Protein AF-A0A6L7PE80-F1 (afdb_monomer_lite)

pLDDT: mean 91.9, std 11.23, range [42.62, 98.38]

Sequence (44 aa):
LDRGVMLPPSQFEAWFVSLAHNEALIDRTVEAVGEALEASAGGD

Structure (mmCIF, N/CA/C/O backbone):
data_AF-A0A6L7PE80-F1
#
_entry.id   AF-A0A6L7PE80-F1
#
loop_
_atom_site.group_PDB
_atom_site.id
_atom_site.type_symbol
_atom_site.label_atom_id
_atom_site.label_alt_id
_atom_site.label_comp_id
_atom_site.label_asym_id
_atom_site.label_entity_id
_atom_site.label_seq_id
_atom_site.pdbx_PDB_ins_code
_atom_site.Cartn_x
_atom_site.Cartn_y
_atom_site.Cartn_z
_atom_site.occupancy
_atom_site.B_iso_or_equiv
_atom_site.auth_seq_id
_atom_site.auth_comp_id
_atom_site.auth_asym_id
_atom_site.auth_atom_id
_atom_site.pdbx_PDB_model_num
ATOM 1 N N . LEU A 1 1 ? -10.737 -4.525 1.740 1.00 73.38 1 LEU A N 1
ATOM 2 C CA . LEU A 1 1 ? -9.874 -5.113 0.676 1.00 73.38 1 LEU A CA 1
ATOM 3 C C . LEU A 1 1 ? -10.547 -5.077 -0.697 1.00 73.38 1 LEU A C 1
ATOM 5 O O . LEU A 1 1 ? -9.919 -5.389 -1.699 1.00 73.38 1 LEU A O 1
ATOM 9 N N . ASP A 1 2 ? -11.801 -4.643 -0.763 1.00 87.06 2 ASP A N 1
ATOM 10 C CA . ASP A 1 2 ? -12.696 -4.788 -1.917 1.00 87.06 2 ASP A CA 1
ATOM 11 C C . ASP A 1 2 ? -12.270 -3.969 -3.146 1.00 87.06 2 ASP A C 1
ATOM 13 O O . ASP A 1 2 ? -12.734 -4.221 -4.250 1.00 87.06 2 ASP A O 1
ATOM 17 N N . ARG A 1 3 ? -11.334 -3.029 -2.963 1.00 91.38 3 ARG A N 1
ATOM 18 C CA . ARG A 1 3 ? -10.740 -2.192 -4.019 1.00 91.38 3 ARG A CA 1
ATOM 19 C C . ARG A 1 3 ? -9.434 -2.760 -4.594 1.00 91.38 3 ARG A C 1
ATOM 21 O O . ARG A 1 3 ? -8.767 -2.099 -5.377 1.00 91.38 3 ARG A O 1
ATOM 28 N N . GLY A 1 4 ? -9.034 -3.970 -4.193 1.00 93.94 4 GLY A N 1
ATOM 29 C CA . GLY A 1 4 ? -7.873 -4.665 -4.767 1.00 93.94 4 GLY A CA 1
ATOM 30 C C . GLY A 1 4 ? -6.498 -4.134 -4.342 1.00 93.94 4 GLY A C 1
ATOM 31 O O . GLY A 1 4 ? -5.491 -4.578 -4.884 1.00 93.94 4 GLY A O 1
ATOM 32 N N . VAL A 1 5 ? -6.440 -3.231 -3.360 1.00 95.19 5 VAL A N 1
ATOM 33 C CA . VAL A 1 5 ? -5.203 -2.715 -2.755 1.00 95.19 5 VAL A CA 1
ATOM 34 C C . VAL A 1 5 ? -5.096 -3.225 -1.319 1.00 95.19 5 VA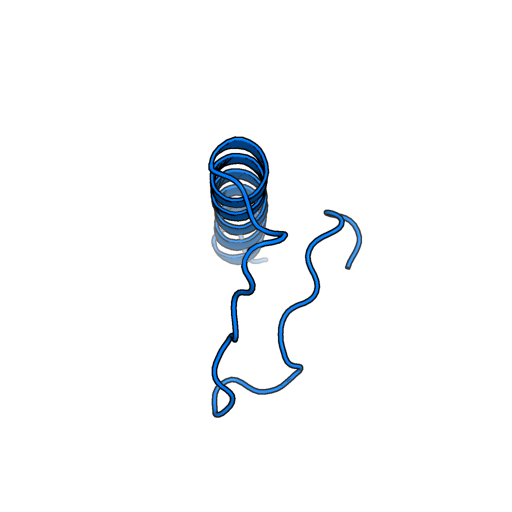L A C 1
ATOM 36 O O . VAL A 1 5 ? -6.019 -3.051 -0.518 1.00 95.19 5 VAL A O 1
ATOM 39 N N . MET A 1 6 ? -3.976 -3.869 -0.990 1.00 93.00 6 MET A N 1
ATOM 40 C CA . MET A 1 6 ? -3.689 -4.365 0.356 1.00 93.00 6 MET A CA 1
ATOM 41 C C . MET A 1 6 ? -2.748 -3.399 1.077 1.00 93.00 6 MET A C 1
ATOM 43 O O . MET A 1 6 ? -1.594 -3.238 0.692 1.00 93.00 6 MET A O 1
ATOM 47 N N . LEU A 1 7 ? -3.273 -2.754 2.118 1.00 91.31 7 LEU A N 1
ATOM 48 C CA . LEU A 1 7 ? -2.503 -1.970 3.079 1.00 91.31 7 LEU A CA 1
ATOM 49 C C . LEU A 1 7 ? -1.917 -2.917 4.144 1.00 91.31 7 LEU A C 1
ATOM 51 O O . LEU A 1 7 ? -2.610 -3.859 4.545 1.00 91.31 7 LEU A O 1
ATOM 55 N N . PRO A 1 8 ? -0.709 -2.648 4.670 1.00 93.94 8 PRO A N 1
ATOM 56 C CA . PRO A 1 8 ? -0.280 -3.180 5.951 1.00 93.94 8 PRO A CA 1
ATOM 57 C C . PRO A 1 8 ? -1.357 -2.905 7.013 1.00 93.94 8 PRO A C 1
ATOM 59 O O . PRO A 1 8 ? -1.915 -1.803 7.049 1.00 93.94 8 PRO A O 1
ATOM 62 N N . PRO A 1 9 ? -1.696 -3.887 7.864 1.00 94.06 9 PRO A N 1
ATOM 63 C CA . PRO A 1 9 ? -2.824 -3.798 8.789 1.00 94.06 9 PRO A CA 1
ATOM 64 C C . PRO A 1 9 ? -2.560 -2.902 10.015 1.00 94.06 9 PRO A C 1
ATOM 66 O O . PRO A 1 9 ? -3.314 -2.954 10.987 1.00 94.06 9 PRO A O 1
ATOM 69 N N . SER A 1 10 ? -1.505 -2.085 9.997 1.00 96.25 10 SER A N 1
ATOM 70 C CA . SER A 1 10 ? -1.143 -1.163 11.068 1.00 96.25 10 SER A CA 1
ATOM 71 C C . SER A 1 10 ? -0.714 0.195 10.519 1.00 96.25 10 SER A C 1
ATOM 73 O O . SER A 1 10 ? 0.079 0.290 9.588 1.00 96.25 10 SER A O 1
ATOM 75 N N . GLN A 1 11 ? -1.161 1.267 11.177 1.00 95.75 11 GLN A N 1
ATOM 76 C CA . GLN A 1 11 ? -0.726 2.640 10.881 1.00 95.75 11 GLN A CA 1
ATOM 77 C C . GLN A 1 11 ? 0.773 2.881 11.140 1.00 95.75 11 GLN A C 1
ATOM 79 O O . GLN A 1 11 ? 1.318 3.895 10.719 1.00 95.75 11 GLN A O 1
ATOM 84 N N . PHE A 1 12 ? 1.429 1.974 11.871 1.00 97.50 12 PHE A N 1
ATOM 85 C CA . PHE A 1 12 ? 2.851 2.061 12.209 1.00 97.50 12 PHE A CA 1
ATOM 86 C C . PHE A 1 12 ? 3.748 1.309 11.215 1.00 97.50 12 PHE A C 1
ATOM 88 O O . PHE A 1 12 ? 4.961 1.248 11.413 1.00 97.50 12 PHE A O 1
ATOM 95 N N . GLU A 1 13 ? 3.169 0.716 10.170 1.00 97.81 13 GLU A N 1
ATOM 96 C CA . GLU A 1 13 ? 3.893 -0.026 9.142 1.00 97.81 13 GLU A CA 1
ATOM 97 C C . GLU A 1 13 ? 4.060 0.804 7.865 1.00 97.81 13 GLU A C 1
ATOM 99 O O . GLU A 1 13 ? 3.187 1.573 7.467 1.00 97.81 13 GLU A O 1
ATOM 104 N N . ALA A 1 14 ? 5.204 0.625 7.204 1.00 97.00 14 ALA A N 1
ATOM 105 C CA . ALA A 1 14 ? 5.501 1.259 5.927 1.00 97.00 14 ALA A CA 1
ATOM 106 C C . ALA A 1 14 ? 5.070 0.383 4.743 1.00 97.00 14 ALA A C 1
ATOM 108 O O . ALA A 1 14 ? 4.944 -0.837 4.844 1.00 97.00 14 ALA A O 1
ATOM 109 N N . TRP A 1 15 ? 4.910 1.027 3.590 1.00 95.44 15 TRP A N 1
ATOM 110 C CA . TRP A 1 15 ? 4.711 0.367 2.306 1.00 95.44 15 TRP A CA 1
ATOM 111 C C . TRP A 1 15 ? 6.041 0.155 1.597 1.00 95.44 15 TRP A C 1
ATOM 113 O O . TRP A 1 15 ? 6.894 1.042 1.587 1.00 95.44 15 TRP A O 1
ATOM 123 N N . PHE A 1 16 ? 6.184 -0.990 0.937 1.00 94.75 16 PHE A N 1
ATOM 124 C CA . PHE A 1 16 ? 7.342 -1.285 0.104 1.00 94.75 16 PHE A CA 1
ATOM 125 C C . PHE A 1 16 ? 6.901 -1.525 -1.332 1.00 94.75 16 PHE A C 1
ATOM 127 O O . PHE A 1 16 ? 6.081 -2.399 -1.606 1.00 94.75 16 PHE A O 1
ATOM 134 N N . VAL A 1 17 ? 7.478 -0.756 -2.249 1.00 95.69 17 VAL A N 1
ATOM 135 C CA . VAL A 1 17 ? 7.297 -0.940 -3.690 1.00 95.69 17 VAL A CA 1
ATOM 136 C C . VAL A 1 17 ? 8.407 -1.819 -4.261 1.00 95.69 17 VAL A C 1
ATOM 138 O O . VAL A 1 17 ? 9.473 -1.993 -3.671 1.00 95.69 17 VAL A O 1
ATOM 141 N N . SER A 1 18 ? 8.156 -2.372 -5.440 1.00 97.62 18 SER A N 1
ATOM 142 C CA . SER A 1 18 ? 9.114 -3.174 -6.204 1.00 97.62 18 SER A CA 1
ATOM 143 C C . SER A 1 18 ? 9.114 -2.734 -7.664 1.00 97.62 18 SER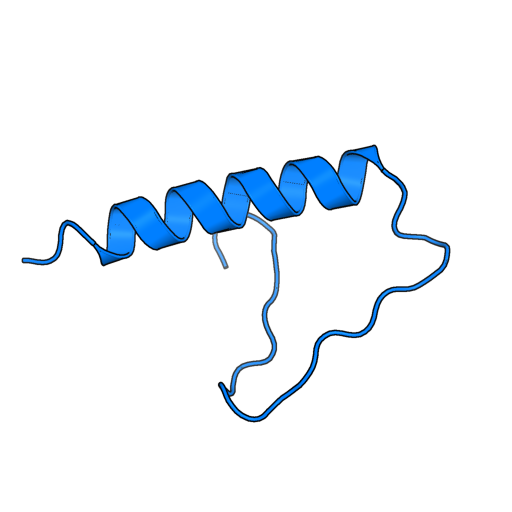 A C 1
ATOM 145 O O . SER A 1 18 ? 8.201 -2.037 -8.094 1.00 97.62 18 SER A O 1
ATOM 147 N N . LEU A 1 19 ? 10.077 -3.211 -8.458 1.00 97.94 19 LEU A N 1
ATOM 148 C CA . LEU A 1 19 ? 10.129 -2.936 -9.902 1.00 97.94 19 LEU A CA 1
ATOM 149 C C . LEU A 1 19 ? 8.913 -3.467 -10.685 1.00 97.94 19 LEU A C 1
ATOM 151 O O . LEU A 1 19 ? 8.721 -3.089 -11.835 1.00 97.94 19 LEU A O 1
ATOM 155 N N . ALA A 1 20 ? 8.091 -4.332 -10.083 1.00 97.81 20 ALA A N 1
ATOM 156 C CA . ALA A 1 20 ? 6.829 -4.764 -10.679 1.00 97.81 20 ALA A CA 1
ATOM 157 C C . ALA A 1 20 ? 5.741 -3.673 -10.628 1.00 97.81 20 ALA A C 1
ATOM 159 O O . ALA A 1 20 ? 4.779 -3.747 -11.389 1.00 97.81 20 ALA A O 1
ATOM 160 N N . HIS A 1 21 ? 5.882 -2.670 -9.755 1.00 97.62 21 HIS A N 1
ATOM 161 C CA . HIS A 1 21 ? 4.954 -1.548 -9.644 1.00 97.62 21 HIS A CA 1
ATOM 162 C C . HIS A 1 21 ? 5.309 -0.497 -10.696 1.00 97.62 21 HIS A C 1
ATOM 164 O O . HIS A 1 21 ? 6.192 0.335 -10.498 1.00 97.62 21 HIS A O 1
ATOM 170 N N . ASN A 1 22 ? 4.642 -0.580 -11.843 1.00 98.00 22 ASN A N 1
ATOM 171 C CA . ASN A 1 22 ? 4.736 0.426 -12.893 1.00 98.00 22 ASN A CA 1
ATOM 172 C C . ASN A 1 22 ? 3.785 1.605 -12.619 1.00 98.00 22 ASN A C 1
ATOM 174 O O . ASN A 1 22 ? 2.948 1.547 -11.722 1.00 98.00 22 ASN A O 1
ATOM 178 N N . GLU A 1 23 ? 3.907 2.663 -13.418 1.00 98.38 23 GLU A N 1
ATOM 179 C CA . GLU A 1 23 ? 3.127 3.900 -13.278 1.00 98.38 23 GLU A CA 1
ATOM 180 C C . GLU A 1 23 ? 1.614 3.643 -13.240 1.00 98.38 23 GLU A C 1
ATOM 182 O O . GLU A 1 23 ? 0.947 4.057 -12.301 1.00 98.38 23 GLU A O 1
ATOM 187 N N . ALA A 1 24 ? 1.098 2.817 -14.154 1.00 98.06 24 ALA A N 1
ATOM 188 C CA . ALA A 1 24 ? -0.321 2.468 -14.184 1.00 98.06 24 ALA A CA 1
ATOM 189 C C . ALA A 1 24 ? -0.811 1.790 -12.889 1.00 98.06 24 ALA A C 1
ATOM 191 O O . ALA A 1 24 ? -1.950 1.997 -12.473 1.00 98.06 24 ALA A O 1
ATOM 192 N N . LEU A 1 25 ? 0.015 0.962 -12.241 1.00 97.50 25 LEU A N 1
ATOM 193 C CA . LEU A 1 25 ? -0.339 0.361 -10.951 1.00 97.50 25 LEU A CA 1
ATOM 194 C C . LEU A 1 25 ? -0.310 1.385 -9.813 1.00 97.50 25 LEU A C 1
ATOM 196 O O . LEU A 1 25 ? -1.144 1.299 -8.909 1.00 97.50 25 LEU A O 1
ATOM 200 N N . ILE A 1 26 ? 0.615 2.345 -9.855 1.00 97.62 26 ILE A N 1
ATOM 201 C CA . ILE A 1 26 ? 0.655 3.446 -8.887 1.00 97.62 26 ILE A CA 1
ATOM 202 C C . ILE A 1 26 ? -0.599 4.311 -9.027 1.00 97.62 26 ILE A C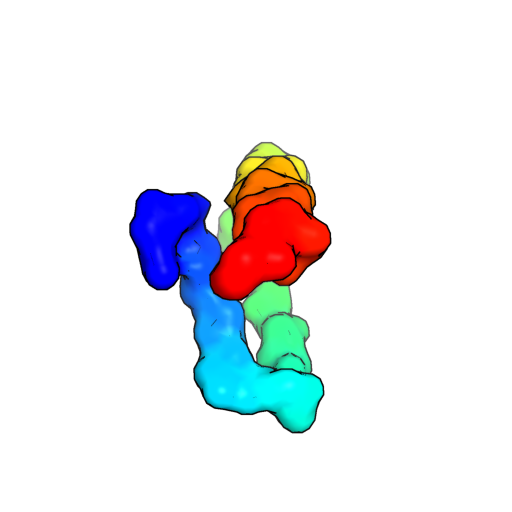 1
ATOM 204 O O . ILE A 1 26 ? -1.273 4.540 -8.023 1.00 97.62 26 ILE A O 1
ATOM 208 N N . ASP A 1 27 ? -0.975 4.688 -10.248 1.00 98.25 27 ASP A N 1
ATOM 209 C CA . ASP A 1 27 ? -2.160 5.514 -10.507 1.00 98.25 27 ASP A CA 1
ATOM 210 C C . ASP A 1 27 ? -3.439 4.844 -9.991 1.00 98.25 27 ASP A C 1
ATOM 212 O O . ASP A 1 27 ? -4.176 5.432 -9.198 1.00 98.25 27 ASP A O 1
ATOM 216 N N . ARG A 1 28 ? -3.648 3.559 -10.317 1.00 97.31 28 ARG A N 1
ATOM 217 C CA . ARG A 1 28 ? -4.797 2.791 -9.796 1.00 97.31 28 ARG A CA 1
ATOM 218 C C . ARG A 1 28 ? -4.808 2.696 -8.272 1.00 97.31 28 ARG A C 1
ATOM 220 O O . ARG A 1 28 ? -5.871 2.640 -7.658 1.00 97.31 28 ARG A O 1
ATOM 227 N N . THR A 1 29 ? -3.631 2.650 -7.651 1.00 97.00 29 THR A N 1
ATOM 228 C CA . THR A 1 29 ? -3.519 2.616 -6.191 1.00 97.00 29 THR A CA 1
ATOM 229 C C . THR A 1 29 ? -3.934 3.951 -5.575 1.00 97.00 29 THR A C 1
ATOM 231 O O . THR A 1 29 ? -4.644 3.958 -4.571 1.00 97.00 29 THR A O 1
ATOM 234 N N . VAL A 1 30 ? -3.544 5.074 -6.186 1.00 97.06 30 VAL A N 1
ATOM 235 C CA . VAL A 1 30 ? -3.947 6.421 -5.749 1.00 97.06 30 VAL A CA 1
ATOM 236 C C . VAL A 1 30 ? -5.461 6.605 -5.876 1.00 97.06 30 VAL A C 1
ATOM 238 O O . VAL A 1 30 ? -6.089 7.066 -4.923 1.00 97.06 30 VAL A O 1
ATOM 241 N N . GLU A 1 31 ? -6.055 6.184 -6.996 1.00 97.38 31 GLU A N 1
ATOM 242 C CA . GLU A 1 31 ? -7.511 6.212 -7.207 1.00 97.38 31 GLU A CA 1
ATOM 243 C C . GLU A 1 31 ? -8.253 5.430 -6.111 1.00 97.38 31 GLU A C 1
ATOM 245 O O . GLU A 1 31 ? -9.125 5.974 -5.431 1.00 97.38 31 GLU A O 1
ATOM 250 N N . ALA A 1 32 ? -7.842 4.182 -5.859 1.00 96.88 32 ALA A N 1
ATOM 251 C CA . ALA A 1 32 ? -8.458 3.331 -4.843 1.00 96.88 32 ALA A CA 1
ATOM 252 C C . ALA A 1 32 ? -8.345 3.910 -3.420 1.00 96.88 32 ALA A C 1
ATOM 254 O O . ALA A 1 32 ? -9.259 3.738 -2.607 1.00 96.88 32 ALA A O 1
ATOM 255 N N . VAL A 1 33 ? -7.234 4.585 -3.100 1.00 94.62 33 VAL A N 1
ATOM 256 C CA . VAL A 1 33 ? -7.068 5.283 -1.815 1.00 94.62 33 VAL A CA 1
ATOM 257 C C . VAL A 1 33 ? -7.994 6.495 -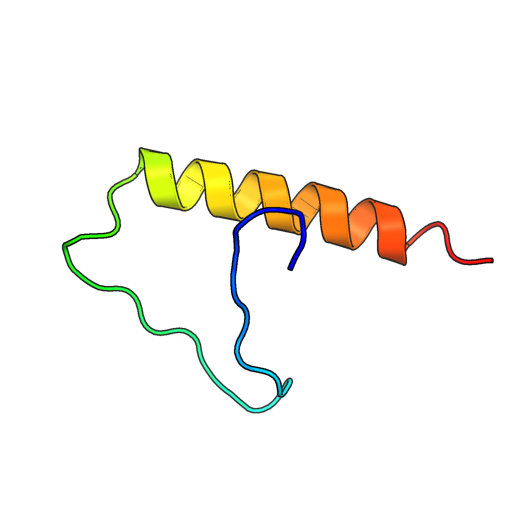1.733 1.00 94.62 33 VAL A C 1
ATOM 259 O O . VAL A 1 33 ? -8.625 6.683 -0.694 1.00 94.62 33 VAL A O 1
ATOM 262 N N . GLY A 1 34 ? -8.120 7.280 -2.807 1.00 94.75 34 GLY A N 1
ATOM 263 C CA . GLY A 1 34 ? -9.046 8.413 -2.875 1.00 94.75 34 GLY A CA 1
ATOM 264 C C . GLY A 1 34 ? -10.484 7.994 -2.568 1.00 94.75 34 GLY A C 1
ATOM 265 O O . GLY A 1 34 ? -11.090 8.508 -1.630 1.00 94.75 34 GLY A O 1
ATOM 266 N N . GLU A 1 35 ? -10.983 6.970 -3.261 1.00 94.44 35 GLU A N 1
ATOM 267 C CA . GLU A 1 35 ? -12.324 6.416 -3.028 1.00 94.44 35 GLU A CA 1
ATOM 268 C C . GLU A 1 35 ? -12.520 5.898 -1.593 1.00 94.44 35 GLU A C 1
ATOM 270 O O . GLU A 1 35 ? -13.610 5.991 -1.021 1.00 94.44 35 GLU A O 1
ATOM 275 N N . ALA A 1 36 ? -11.481 5.299 -1.002 1.00 93.44 36 ALA A N 1
ATOM 276 C CA . ALA A 1 36 ? -11.539 4.806 0.371 1.00 93.44 36 ALA A CA 1
ATOM 277 C C . ALA A 1 36 ? -11.579 5.955 1.391 1.00 93.44 36 ALA A C 1
ATOM 279 O O . ALA A 1 36 ? -12.311 5.866 2.380 1.00 93.44 36 ALA A O 1
ATOM 280 N N . LEU A 1 37 ? -10.820 7.030 1.153 1.00 92.94 37 LEU A N 1
ATOM 281 C CA . LEU A 1 37 ? -10.820 8.226 1.995 1.00 92.94 37 LEU A CA 1
ATOM 282 C C . LEU A 1 37 ? -12.154 8.968 1.915 1.00 92.94 37 LEU A C 1
ATOM 284 O O . LEU A 1 37 ? -12.688 9.331 2.958 1.00 92.94 37 LEU A O 1
ATOM 288 N N . GLU A 1 38 ? -12.726 9.132 0.721 1.00 94.00 38 GLU A N 1
ATOM 289 C CA . GLU A 1 38 ? -14.053 9.738 0.543 1.00 94.00 38 GLU A CA 1
ATOM 290 C C . GLU A 1 38 ? -15.133 8.958 1.300 1.00 94.00 38 GLU A C 1
ATOM 292 O O . GLU A 1 38 ? -15.900 9.541 2.069 1.00 94.00 38 GLU A O 1
ATOM 297 N N . ALA A 1 39 ? -15.139 7.628 1.165 1.00 92.69 39 ALA A N 1
ATOM 298 C CA . ALA A 1 39 ? -16.062 6.766 1.900 1.00 92.69 39 ALA A CA 1
ATOM 299 C C . ALA A 1 39 ? -15.866 6.849 3.426 1.00 92.69 39 ALA A C 1
ATOM 301 O O . ALA A 1 39 ? -16.828 6.709 4.173 1.00 92.69 39 ALA A O 1
ATOM 302 N N . SER A 1 40 ? -14.635 7.086 3.889 1.00 88.50 40 SER A N 1
ATOM 303 C CA . SER A 1 40 ? -14.322 7.232 5.318 1.00 88.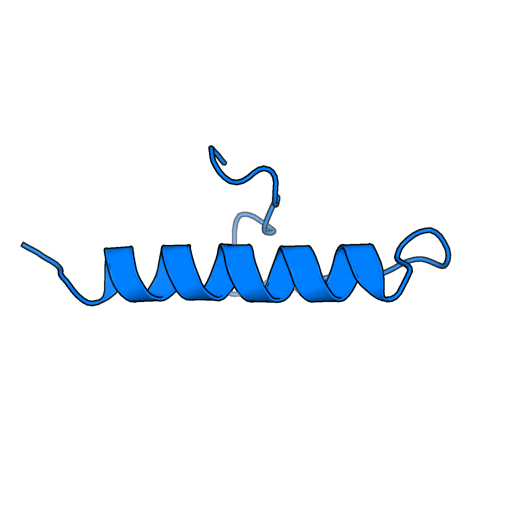50 40 SER A CA 1
ATOM 304 C C . SER A 1 40 ? -14.653 8.629 5.858 1.00 88.50 40 SER A C 1
ATOM 306 O O . SER A 1 40 ? -14.910 8.781 7.050 1.00 88.50 40 SER A O 1
ATOM 308 N N . ALA A 1 41 ? -14.633 9.654 5.000 1.00 85.50 41 ALA A N 1
ATOM 309 C CA . ALA A 1 41 ? -14.927 11.042 5.353 1.00 85.50 41 ALA A CA 1
ATOM 310 C C . ALA A 1 41 ? -16.435 11.326 5.447 1.00 85.50 41 ALA A C 1
ATOM 312 O O . ALA A 1 41 ? -16.840 12.228 6.177 1.00 85.50 41 ALA A O 1
ATOM 313 N N . GLY A 1 42 ? -17.265 10.553 4.741 1.00 67.50 42 GLY A N 1
ATOM 314 C CA . GLY A 1 42 ? -18.729 10.623 4.799 1.00 67.50 42 GLY A CA 1
ATOM 315 C C . GLY A 1 42 ? -19.363 9.863 5.969 1.00 67.50 42 GLY A C 1
ATOM 316 O O . GLY A 1 42 ? -20.488 9.401 5.823 1.00 67.50 42 GLY A O 1
ATOM 317 N N . GLY A 1 43 ? -18.642 9.680 7.079 1.00 54.53 43 GLY A N 1
ATOM 318 C CA . GLY A 1 43 ? -19.074 8.842 8.198 1.00 54.53 43 GLY A CA 1
ATOM 319 C C . GLY A 1 43 ? -20.378 9.304 8.856 1.00 54.53 43 GLY A C 1
ATOM 320 O O . GLY A 1 43 ? -20.402 10.353 9.502 1.00 54.53 43 GLY A O 1
ATOM 321 N N . ASP A 1 44 ? -21.414 8.474 8.717 1.00 42.62 44 ASP A N 1
ATOM 322 C CA . ASP A 1 44 ? -22.324 8.119 9.814 1.00 42.62 44 ASP A CA 1
ATOM 323 C C . ASP A 1 44 ? -21.619 7.142 10.777 1.00 42.62 44 ASP A C 1
ATOM 325 O O . ASP A 1 44 ? -20.900 6.237 10.283 1.00 42.62 44 ASP A O 1
#

Radius of gyration: 11.96 Å; chains: 1; bound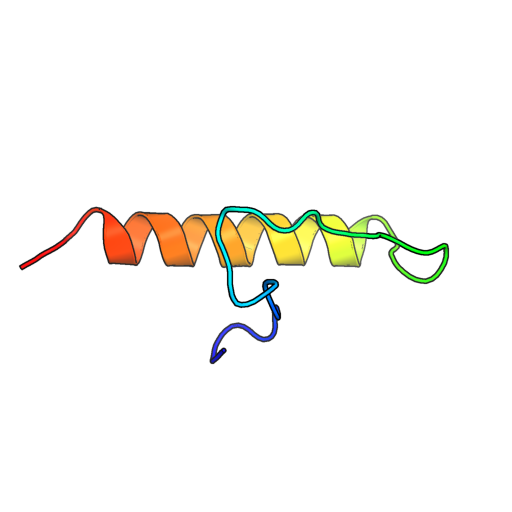ing box: 32×16×26 Å

Foldseek 3Di:
DVLPDDDDPDPPDDDDDDPVCDPVNVVSVVVSVVVVVVVVVPDD

Secondary structure (DSSP, 8-state):
-TTS----SSTTPPP---TT--HHHHHHHHHHHHHHHHHHHT--